Protein AF-A0A0D1E9V0-F1 (afdb_monomer_lite)

Radius of gyration: 33.68 Å; chains: 1; bounding box: 82×36×82 Å

Sequence (130 aa):
MSFLRSLFLGFLGFVLLVFALANLQPVSVAFLPGVLADAASYVFEGADAAPRAPGDQPFSIDGIPLFVVILASAAMGLAIGFTWEWLREHKHRSEAARQRAEKERLERQLAKERGPTEQDDVLALVERNT

Structure (mmCIF, N/CA/C/O backbone):
data_AF-A0A0D1E9V0-F1
#
_entry.id   AF-A0A0D1E9V0-F1
#
loop_
_atom_site.group_PDB
_atom_site.id
_atom_site.type_symbol
_atom_site.label_atom_id
_atom_site.label_alt_id
_atom_site.label_comp_id
_atom_site.label_asym_id
_atom_site.label_entity_id
_atom_site.label_seq_id
_atom_site.pdbx_PDB_ins_code
_atom_site.Cartn_x
_atom_site.Cartn_y
_atom_site.Cartn_z
_atom_site.occupancy
_atom_site.B_iso_or_equiv
_atom_site.auth_seq_id
_atom_site.auth_comp_id
_atom_site.auth_asym_id
_atom_site.auth_atom_id
_atom_site.pdbx_PDB_model_num
ATOM 1 N N . MET A 1 1 ? -24.169 -12.801 9.590 1.00 54.03 1 MET A N 1
ATOM 2 C CA . MET A 1 1 ? -23.782 -11.384 9.380 1.00 54.03 1 MET A CA 1
ATOM 3 C C . MET A 1 1 ? -22.361 -11.202 8.810 1.00 54.03 1 MET A C 1
ATOM 5 O O . MET A 1 1 ? -22.105 -10.144 8.256 1.00 54.03 1 MET A O 1
ATOM 9 N N . SER A 1 2 ? -21.437 -12.179 8.881 1.00 55.59 2 SER A N 1
ATOM 10 C CA . SER A 1 2 ? -20.094 -12.068 8.258 1.00 55.59 2 SER A CA 1
ATOM 11 C C . SER A 1 2 ? -20.033 -12.538 6.798 1.00 55.59 2 SER A C 1
ATOM 13 O O . SER A 1 2 ? -19.225 -12.028 6.029 1.00 55.59 2 SER A O 1
ATOM 15 N N . PHE A 1 3 ? -20.917 -13.461 6.399 1.00 61.44 3 PHE A N 1
ATOM 16 C CA . PHE A 1 3 ? -20.859 -14.120 5.089 1.00 61.44 3 PHE A CA 1
ATOM 17 C C . PHE A 1 3 ? -20.960 -13.142 3.914 1.00 61.44 3 PHE A C 1
ATOM 19 O O . PHE A 1 3 ? -20.211 -13.265 2.957 1.00 61.44 3 PHE A O 1
ATOM 26 N N . LEU A 1 4 ? -21.816 -12.119 4.015 1.00 72.12 4 LEU A N 1
ATOM 27 C CA . LEU A 1 4 ? -21.987 -11.120 2.955 1.00 72.12 4 LEU A CA 1
ATOM 28 C C . LEU A 1 4 ? -20.741 -10.233 2.782 1.00 72.12 4 LEU A C 1
ATOM 30 O O . LEU A 1 4 ? -20.367 -9.902 1.662 1.00 72.12 4 LEU A O 1
ATOM 34 N N . ARG A 1 5 ? -20.055 -9.905 3.887 1.00 68.56 5 ARG A N 1
ATOM 35 C CA . ARG A 1 5 ? -18.781 -9.167 3.867 1.00 68.56 5 ARG A CA 1
ATOM 36 C C . ARG A 1 5 ? -17.664 -10.005 3.246 1.00 68.56 5 ARG A C 1
ATOM 38 O O . ARG A 1 5 ? -16.935 -9.498 2.402 1.00 68.56 5 ARG A O 1
ATOM 45 N N . SER A 1 6 ? -17.553 -11.277 3.629 1.00 70.50 6 SER A N 1
ATOM 46 C CA . SER A 1 6 ? -16.552 -12.196 3.073 1.00 70.50 6 SER A CA 1
ATOM 47 C C . SER A 1 6 ? -16.814 -12.526 1.603 1.00 70.50 6 SER A C 1
ATOM 49 O O . SER A 1 6 ? -15.868 -12.586 0.827 1.00 70.50 6 SER A O 1
ATOM 51 N N . LEU A 1 7 ? -18.080 -12.680 1.204 1.00 83.81 7 LEU A N 1
ATOM 52 C CA . LEU A 1 7 ? -18.477 -12.899 -0.188 1.00 83.81 7 LEU A CA 1
ATOM 53 C C . LEU A 1 7 ? -18.111 -11.692 -1.058 1.00 83.81 7 LEU A C 1
ATOM 55 O O . LEU A 1 7 ? -17.537 -11.860 -2.129 1.00 83.81 7 LEU A O 1
ATOM 59 N N . PHE A 1 8 ? -18.385 -10.478 -0.571 1.00 78.44 8 PHE A N 1
ATOM 60 C CA . PHE A 1 8 ? -17.999 -9.247 -1.254 1.00 78.44 8 PHE A CA 1
ATOM 61 C C . PHE A 1 8 ? -16.475 -9.121 -1.395 1.00 78.44 8 PHE A C 1
ATOM 63 O O . PHE A 1 8 ? -15.987 -8.850 -2.488 1.00 78.44 8 PHE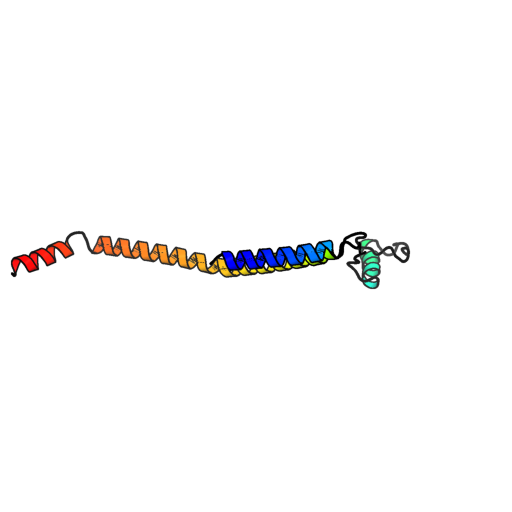 A O 1
ATOM 70 N N . LEU A 1 9 ? -15.712 -9.380 -0.324 1.00 77.44 9 LEU A N 1
ATOM 71 C CA . LEU A 1 9 ? -14.244 -9.346 -0.371 1.00 77.44 9 LEU A CA 1
ATOM 72 C C . LEU A 1 9 ? -13.661 -10.421 -1.297 1.00 77.44 9 LEU A C 1
ATOM 74 O O . LEU A 1 9 ? -12.714 -10.144 -2.026 1.00 77.44 9 LEU A O 1
ATOM 78 N N . GLY A 1 10 ? -14.228 -11.629 -1.288 1.00 82.38 10 GLY A N 1
ATOM 79 C CA . GLY A 1 10 ? -13.814 -12.720 -2.169 1.00 82.38 10 GLY A CA 1
ATOM 80 C C . GLY A 1 10 ? -14.086 -12.406 -3.639 1.00 82.38 10 GLY A C 1
ATOM 81 O O . GLY A 1 10 ? -13.207 -12.593 -4.476 1.00 82.38 10 GLY A O 1
ATOM 82 N N . PHE A 1 11 ? -15.267 -11.861 -3.948 1.00 86.12 11 PHE A N 1
ATOM 83 C CA . PHE A 1 11 ? -15.607 -11.412 -5.298 1.00 86.12 11 PHE A CA 1
ATOM 84 C C . PHE A 1 11 ? -14.690 -10.277 -5.768 1.00 86.12 11 PHE A C 1
ATOM 86 O O . PHE A 1 11 ? -14.145 -10.341 -6.867 1.00 86.12 11 PHE A O 1
ATOM 93 N N . LEU A 1 12 ? -14.455 -9.275 -4.917 1.00 79.94 12 LEU A N 1
ATOM 94 C CA . LEU A 1 12 ? -13.521 -8.188 -5.205 1.00 79.94 12 LEU A CA 1
ATOM 95 C C . LEU A 1 12 ? -12.105 -8.723 -5.466 1.00 79.94 12 LEU A C 1
ATOM 97 O O . LEU A 1 12 ? -11.480 -8.345 -6.453 1.00 79.94 12 LEU A O 1
ATOM 101 N N . GLY A 1 13 ? -11.620 -9.641 -4.625 1.00 83.44 13 GLY A N 1
ATOM 102 C CA . GLY A 1 13 ? -10.322 -10.291 -4.803 1.00 83.44 13 GLY A CA 1
ATOM 103 C C . GLY A 1 13 ? -10.225 -11.070 -6.115 1.00 83.44 13 GLY A C 1
ATOM 104 O O . GLY A 1 13 ? -9.208 -10.989 -6.800 1.00 83.44 13 GLY A O 1
ATOM 105 N N . PHE A 1 14 ? -11.293 -11.765 -6.511 1.00 87.44 14 PHE A N 1
ATOM 106 C CA . PHE A 1 14 ? -11.356 -12.474 -7.789 1.00 87.44 14 PHE A CA 1
ATOM 107 C C . PHE A 1 14 ? -11.290 -11.518 -8.989 1.00 87.44 14 PHE A C 1
ATOM 109 O O . PHE A 1 14 ? -10.511 -11.749 -9.911 1.00 87.44 14 PHE A O 1
ATOM 116 N N . VAL A 1 15 ? -12.045 -10.414 -8.965 1.00 86.25 15 VAL A N 1
ATOM 117 C CA . VAL A 1 15 ? -11.988 -9.385 -10.020 1.00 86.25 15 VAL A CA 1
ATOM 118 C C . VAL A 1 15 ? -10.581 -8.798 -10.132 1.00 86.25 15 VAL A C 1
ATOM 120 O O . VAL A 1 15 ? -10.051 -8.676 -11.235 1.00 86.25 15 VAL A O 1
ATOM 123 N N . LEU A 1 16 ? -9.946 -8.490 -8.999 1.00 82.56 16 LEU A N 1
ATOM 124 C CA . LEU A 1 16 ? -8.574 -7.981 -8.966 1.00 82.56 16 LEU A CA 1
ATOM 125 C C . LEU A 1 16 ? -7.560 -9.000 -9.502 1.00 82.56 16 LEU A C 1
ATOM 127 O O . LEU A 1 16 ? -6.645 -8.615 -10.225 1.00 82.56 16 LEU A O 1
ATOM 131 N N . LEU A 1 17 ? -7.739 -10.290 -9.206 1.00 83.31 17 LEU A N 1
ATOM 132 C CA . LEU A 1 17 ? -6.898 -11.366 -9.737 1.00 83.31 17 LEU A CA 1
ATOM 133 C C . LEU A 1 17 ? -6.997 -11.462 -11.266 1.00 83.31 17 LEU A C 1
ATOM 135 O O . LEU A 1 17 ? -5.981 -11.591 -11.945 1.00 83.31 17 LEU A O 1
ATOM 139 N N . VAL A 1 18 ? -8.208 -11.366 -11.820 1.00 86.75 18 VAL A N 1
ATOM 140 C CA . VAL A 1 18 ? -8.412 -11.357 -13.277 1.00 86.75 18 VAL A CA 1
ATOM 141 C C . VAL A 1 18 ? -7.760 -10.126 -13.902 1.00 86.75 18 VAL A C 1
ATOM 143 O O . VAL A 1 18 ? -7.066 -10.250 -14.906 1.00 86.75 18 VAL A O 1
ATOM 146 N N . PHE A 1 19 ? -7.924 -8.952 -13.290 1.00 81.50 19 PHE A N 1
ATOM 147 C CA . PHE A 1 19 ? -7.306 -7.712 -13.765 1.00 81.50 19 PHE A CA 1
ATOM 148 C C . PHE A 1 19 ? -5.772 -7.785 -13.739 1.00 81.50 19 PHE A C 1
ATOM 150 O O . PHE A 1 19 ? -5.107 -7.294 -14.650 1.00 81.50 19 PHE A O 1
ATOM 157 N N . ALA A 1 20 ? -5.216 -8.449 -12.722 1.00 80.19 20 ALA A N 1
ATOM 158 C CA . ALA A 1 20 ? -3.790 -8.708 -12.596 1.00 80.19 20 ALA A CA 1
ATOM 159 C C . ALA A 1 20 ? -3.255 -9.585 -13.731 1.00 80.19 20 ALA A C 1
ATOM 161 O O . ALA A 1 20 ? -2.309 -9.208 -14.420 1.00 80.19 20 ALA A O 1
ATOM 162 N N . LEU A 1 21 ? -3.905 -10.725 -13.969 1.00 84.25 21 LEU A N 1
ATOM 163 C CA . LEU A 1 21 ? -3.526 -11.643 -15.042 1.00 84.25 21 LEU A CA 1
ATOM 164 C C . LEU A 1 21 ? -3.739 -11.031 -16.432 1.00 84.25 21 LEU A C 1
ATOM 166 O O . LEU A 1 21 ? -2.953 -11.281 -17.339 1.00 84.25 21 LEU A O 1
ATOM 170 N N . ALA A 1 22 ? -4.766 -10.201 -16.607 1.00 86.75 22 ALA A N 1
ATOM 171 C CA . ALA A 1 22 ? -5.029 -9.524 -17.872 1.00 86.75 22 ALA A CA 1
ATOM 172 C C . ALA A 1 22 ? -3.975 -8.456 -18.209 1.00 86.75 22 ALA A C 1
ATOM 174 O O . ALA A 1 22 ? -3.780 -8.147 -19.383 1.00 86.75 22 ALA A O 1
ATOM 175 N N . ASN A 1 23 ? -3.291 -7.899 -17.203 1.00 84.25 23 ASN A N 1
ATOM 176 C CA . ASN A 1 23 ? -2.383 -6.767 -17.373 1.00 84.25 23 ASN A CA 1
ATOM 177 C C . ASN A 1 23 ? -0.950 -7.062 -16.897 1.00 84.25 23 ASN A C 1
ATOM 179 O O . ASN A 1 23 ? -0.322 -6.248 -16.224 1.00 84.25 23 ASN A O 1
ATOM 183 N N . LEU A 1 24 ? -0.428 -8.234 -17.278 1.00 83.06 24 LEU A N 1
ATOM 184 C CA . LEU A 1 24 ? 0.949 -8.697 -17.026 1.00 83.06 24 LEU A CA 1
ATOM 185 C C . LEU A 1 24 ? 2.030 -7.933 -17.811 1.00 83.06 24 LEU A C 1
ATOM 187 O O . LEU A 1 24 ? 3.215 -8.229 -17.665 1.00 83.06 24 LEU A O 1
ATOM 191 N N . GLN A 1 25 ? 1.638 -6.996 -18.674 1.00 84.69 25 GL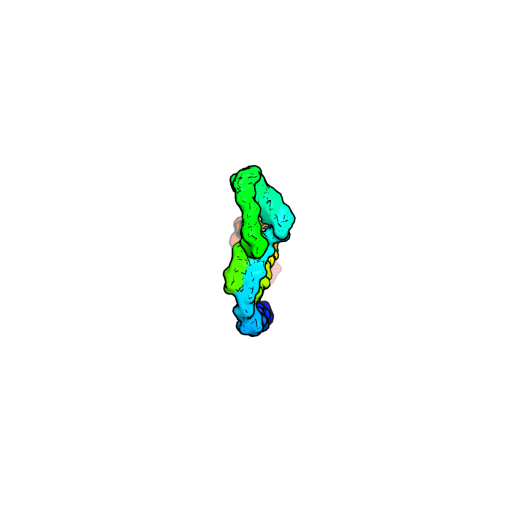N A N 1
ATOM 192 C CA . GLN A 1 25 ? 2.572 -6.273 -19.530 1.00 84.69 25 GLN A CA 1
ATOM 193 C C . GLN A 1 25 ? 3.552 -5.443 -18.680 1.00 84.69 25 GLN A C 1
ATOM 195 O O . GLN A 1 25 ? 3.100 -4.683 -17.815 1.00 84.69 25 GLN A O 1
ATOM 200 N N . PRO A 1 26 ? 4.874 -5.575 -18.905 1.00 84.50 26 PRO A N 1
ATOM 201 C CA . PRO A 1 26 ? 5.874 -4.791 -18.193 1.00 84.50 26 PRO A CA 1
ATOM 202 C C . PRO A 1 26 ? 5.802 -3.328 -18.636 1.00 84.50 26 PRO A C 1
ATOM 204 O O . PRO A 1 26 ? 5.790 -3.033 -19.830 1.00 84.50 26 PRO A O 1
ATOM 207 N N . VAL A 1 27 ? 5.761 -2.410 -17.670 1.00 83.50 27 VAL A N 1
ATOM 208 C CA . VAL A 1 27 ? 5.732 -0.964 -17.914 1.00 83.50 27 VAL A CA 1
ATOM 209 C C . VAL A 1 27 ? 6.846 -0.307 -17.107 1.00 83.50 27 VAL A C 1
ATOM 211 O O . VAL A 1 27 ? 7.064 -0.645 -15.945 1.00 83.50 27 VAL A O 1
ATOM 214 N N . SER A 1 28 ? 7.548 0.641 -17.724 1.00 83.56 28 SER A N 1
ATOM 215 C CA . SER A 1 28 ? 8.502 1.504 -17.027 1.00 83.56 28 SER A CA 1
ATOM 216 C C . SER A 1 28 ? 7.747 2.592 -16.274 1.00 83.56 28 SER A C 1
ATOM 218 O O . SER A 1 28 ? 6.974 3.350 -16.864 1.00 83.56 28 SER A O 1
ATOM 220 N N . VAL A 1 29 ? 7.957 2.667 -14.963 1.00 82.62 29 VAL A N 1
ATOM 221 C CA . VAL A 1 29 ? 7.318 3.669 -14.104 1.00 82.62 29 VAL A CA 1
ATOM 222 C C . VAL A 1 29 ? 8.368 4.678 -13.669 1.00 82.62 29 VAL A C 1
ATOM 224 O O . VAL A 1 29 ? 9.296 4.332 -12.943 1.00 82.62 29 VAL A O 1
ATOM 227 N N . ALA A 1 30 ? 8.208 5.929 -14.102 1.00 84.19 30 ALA A N 1
ATOM 228 C CA . ALA A 1 30 ? 9.004 7.056 -13.630 1.00 84.19 30 ALA A CA 1
ATOM 229 C C . ALA A 1 30 ? 8.298 7.722 -12.441 1.00 84.19 30 ALA A C 1
ATOM 231 O O . ALA A 1 30 ? 7.143 8.136 -12.553 1.00 84.19 30 ALA A O 1
ATOM 232 N N . PHE A 1 31 ? 8.983 7.825 -11.301 1.00 80.19 31 PHE A N 1
ATOM 233 C CA . PHE A 1 31 ? 8.433 8.447 -10.092 1.00 80.19 31 PHE A CA 1
ATOM 234 C C . PHE A 1 31 ? 8.612 9.966 -10.072 1.00 80.19 31 PHE A C 1
ATOM 236 O O . PHE A 1 31 ? 7.865 10.658 -9.380 1.00 80.19 31 PHE A O 1
ATOM 243 N N . LEU A 1 32 ? 9.572 10.486 -10.843 1.00 78.88 32 LEU A N 1
ATOM 244 C CA . LEU A 1 32 ? 9.812 11.915 -11.003 1.00 78.88 32 LEU A CA 1
ATOM 245 C C . LEU A 1 32 ? 9.610 12.338 -12.467 1.00 78.88 32 LEU A C 1
ATOM 247 O O . LEU A 1 32 ? 10.082 11.652 -13.374 1.00 78.88 32 LEU A O 1
ATOM 251 N N . PRO A 1 33 ? 8.948 13.480 -12.725 1.00 79.31 33 PRO A N 1
ATOM 252 C CA . PRO A 1 33 ? 8.961 14.089 -14.048 1.00 79.31 33 PRO A CA 1
ATOM 253 C C . PRO A 1 33 ? 10.379 14.572 -14.383 1.00 79.31 33 PRO A C 1
ATOM 255 O O . PRO A 1 33 ? 11.076 15.078 -13.504 1.00 79.31 33 PRO A O 1
ATOM 258 N N . GLY A 1 34 ? 10.780 14.470 -15.656 1.00 76.06 34 GLY A N 1
ATOM 259 C CA . GLY A 1 34 ? 12.167 14.702 -16.100 1.00 76.06 34 GLY A CA 1
ATOM 260 C C . GLY A 1 34 ? 12.798 16.006 -15.593 1.00 76.06 34 GLY A C 1
ATOM 261 O O . GLY A 1 34 ? 13.927 16.011 -15.127 1.00 76.06 34 GLY A O 1
ATOM 262 N N . VAL A 1 35 ? 12.027 17.096 -15.548 1.00 74.94 35 VAL A N 1
ATOM 263 C CA . VAL A 1 35 ? 12.502 18.399 -15.042 1.00 74.94 35 VAL A CA 1
ATOM 264 C C . VAL A 1 35 ? 12.879 18.353 -13.554 1.00 74.94 35 VAL A C 1
ATOM 266 O O . VAL A 1 35 ? 13.846 18.983 -13.133 1.00 74.94 35 VAL A O 1
ATOM 269 N N . LEU A 1 36 ? 12.116 17.618 -12.739 1.00 77.56 36 LEU A N 1
ATOM 270 C CA . LEU A 1 36 ? 12.430 17.442 -11.320 1.00 77.56 36 LEU A CA 1
ATOM 271 C C . LEU A 1 36 ? 13.570 16.445 -11.120 1.00 77.56 36 LEU A C 1
ATOM 273 O O . LEU A 1 36 ? 14.310 16.580 -10.153 1.00 77.56 36 LEU A O 1
ATOM 277 N N . ALA A 1 37 ? 13.704 15.458 -12.006 1.00 76.31 37 ALA A N 1
ATOM 278 C CA . ALA A 1 37 ? 14.801 14.495 -11.987 1.00 76.31 37 ALA A CA 1
ATOM 279 C C . ALA A 1 37 ? 16.151 15.191 -12.207 1.00 76.31 37 ALA A C 1
ATOM 281 O O . ALA A 1 37 ? 17.081 14.963 -11.435 1.00 76.31 37 ALA A O 1
ATOM 282 N N . ASP A 1 38 ? 16.212 16.107 -13.173 1.00 76.25 38 ASP A N 1
ATOM 283 C CA . ASP A 1 38 ? 17.389 16.942 -13.415 1.00 76.25 38 ASP A CA 1
ATOM 284 C C . ASP A 1 38 ? 17.650 17.893 -12.238 1.00 76.25 38 ASP A C 1
ATOM 286 O O . ASP A 1 38 ? 18.771 18.023 -11.758 1.00 76.25 38 ASP A O 1
ATOM 290 N N . ALA A 1 39 ? 16.610 18.529 -11.688 1.00 79.81 39 ALA A N 1
ATOM 291 C CA . ALA A 1 39 ? 16.772 19.370 -10.501 1.00 79.81 39 ALA A CA 1
ATOM 292 C C . ALA A 1 39 ? 17.288 18.575 -9.286 1.00 79.81 39 ALA A C 1
ATOM 294 O O . ALA A 1 39 ? 18.133 19.062 -8.535 1.00 79.81 39 ALA A O 1
ATOM 295 N N . ALA A 1 40 ? 16.799 17.349 -9.091 1.00 77.88 40 ALA A N 1
ATOM 296 C CA . ALA A 1 40 ? 17.239 16.468 -8.022 1.00 77.88 40 ALA A CA 1
ATOM 297 C C . ALA A 1 40 ? 18.698 16.031 -8.215 1.00 77.88 40 ALA A C 1
ATOM 299 O O . ALA A 1 40 ? 19.445 16.033 -7.242 1.00 77.88 40 ALA A O 1
ATOM 300 N N . SER A 1 41 ? 19.146 15.714 -9.433 1.00 72.88 41 SER A N 1
ATOM 301 C CA . SER A 1 41 ? 20.551 15.354 -9.671 1.00 72.88 41 SER A CA 1
ATOM 302 C C . SER A 1 41 ? 21.496 16.524 -9.380 1.00 72.88 41 SER A C 1
ATOM 304 O O . SER A 1 41 ? 22.488 16.333 -8.681 1.00 72.88 41 SER A O 1
ATOM 306 N N . TYR A 1 42 ? 21.143 17.758 -9.756 1.00 75.69 42 TYR A N 1
ATOM 307 C CA . TYR A 1 42 ? 21.930 18.937 -9.366 1.00 75.69 42 TYR A CA 1
ATOM 308 C C . TYR A 1 42 ? 22.010 19.134 -7.842 1.00 75.69 42 TYR A C 1
ATOM 310 O O . TYR A 1 42 ? 23.035 19.585 -7.333 1.00 75.69 42 TYR A O 1
ATOM 318 N N . VAL A 1 43 ? 20.943 18.796 -7.106 1.00 79.38 43 VAL A N 1
ATOM 319 C CA . VAL A 1 43 ? 20.871 18.942 -5.640 1.00 79.38 43 VAL A CA 1
ATOM 320 C C . VAL A 1 43 ? 21.584 17.807 -4.895 1.00 79.38 43 VAL A C 1
ATOM 322 O O . VAL A 1 43 ? 22.237 18.067 -3.886 1.00 79.38 43 VAL A O 1
ATOM 325 N N . PHE A 1 44 ? 21.450 16.559 -5.352 1.00 76.88 44 PHE A N 1
ATOM 326 C CA . PHE A 1 44 ? 21.963 15.370 -4.659 1.00 76.88 44 PHE A CA 1
ATOM 327 C C . PHE A 1 44 ? 23.342 14.906 -5.162 1.00 76.88 44 PHE A C 1
ATOM 329 O O . PHE A 1 44 ? 24.122 14.395 -4.362 1.00 76.88 44 PHE A O 1
ATOM 336 N N . GLU A 1 45 ? 23.646 15.069 -6.453 1.00 76.25 45 GLU A N 1
ATOM 337 C CA . GLU A 1 45 ? 24.907 14.651 -7.100 1.00 76.25 45 GLU A CA 1
ATOM 338 C C . GLU A 1 45 ? 25.876 15.833 -7.326 1.00 76.25 45 GLU A C 1
ATOM 340 O O . GLU A 1 45 ? 27.083 15.617 -7.408 1.00 76.25 45 GLU A O 1
ATOM 345 N N . GLY A 1 46 ? 25.381 17.079 -7.345 1.00 70.94 46 GLY A N 1
ATOM 346 C CA . GLY A 1 46 ? 26.187 18.301 -7.486 1.00 70.94 46 GLY A CA 1
ATOM 347 C C . GLY A 1 46 ? 26.199 18.886 -8.906 1.00 70.94 46 GLY A C 1
ATOM 348 O O . GLY A 1 46 ? 25.669 18.303 -9.850 1.00 70.94 46 GLY A O 1
ATOM 349 N N . ALA A 1 47 ? 26.798 20.073 -9.071 1.00 67.50 47 ALA A N 1
ATOM 350 C CA . ALA A 1 47 ? 26.834 20.800 -10.351 1.00 67.50 47 ALA A CA 1
ATOM 351 C C . ALA A 1 47 ? 27.655 20.088 -11.446 1.00 67.50 47 ALA A C 1
ATOM 353 O O . ALA A 1 47 ? 27.515 20.394 -12.629 1.00 67.50 47 ALA A O 1
ATOM 354 N N . ASP A 1 48 ? 28.493 19.137 -11.042 1.00 62.88 48 ASP A N 1
ATOM 355 C CA . ASP A 1 48 ? 29.407 18.358 -11.874 1.00 62.88 48 ASP A CA 1
ATOM 356 C C . ASP A 1 48 ? 28.743 17.087 -12.437 1.00 62.88 48 ASP A C 1
ATOM 358 O O . ASP A 1 48 ? 29.389 16.307 -13.142 1.00 62.88 48 ASP A O 1
ATOM 362 N N . ALA A 1 49 ? 27.456 16.874 -12.136 1.00 67.75 49 ALA A N 1
ATOM 363 C CA . ALA A 1 49 ? 26.668 15.779 -12.681 1.00 67.75 49 ALA A CA 1
ATOM 364 C C . ALA A 1 49 ? 26.726 15.806 -14.218 1.00 67.75 49 ALA A C 1
ATOM 366 O O . ALA A 1 49 ? 26.265 16.748 -14.870 1.00 67.75 49 ALA A O 1
ATOM 367 N N . ALA A 1 50 ? 27.330 14.771 -14.806 1.00 61.88 50 ALA A N 1
ATOM 368 C CA . ALA A 1 50 ? 27.448 14.649 -16.252 1.00 61.88 50 ALA A CA 1
ATOM 369 C C . ALA A 1 50 ? 26.049 14.648 -16.904 1.00 61.88 50 ALA A C 1
ATOM 371 O O . ALA A 1 50 ? 25.144 14.001 -16.367 1.00 61.88 50 ALA A O 1
ATOM 372 N N . PRO A 1 51 ? 25.859 15.307 -18.067 1.00 62.62 51 PRO A N 1
ATOM 373 C CA . PRO A 1 51 ? 24.607 15.232 -18.813 1.00 62.62 51 PRO A CA 1
ATOM 374 C C . PRO A 1 51 ? 24.264 13.767 -19.094 1.00 62.62 51 PRO A C 1
ATOM 376 O O . PRO A 1 51 ? 24.991 13.075 -19.812 1.00 62.62 51 PRO A O 1
ATOM 379 N N . ARG A 1 52 ? 23.196 13.273 -18.465 1.00 65.38 52 ARG A N 1
ATOM 380 C CA . ARG A 1 52 ? 22.819 11.859 -18.517 1.00 65.38 52 ARG A CA 1
ATOM 381 C C . ARG A 1 52 ? 22.130 11.541 -19.843 1.00 65.38 52 ARG A C 1
ATOM 383 O O . ARG A 1 52 ? 21.532 12.416 -20.469 1.00 65.38 52 ARG A O 1
ATOM 390 N N . ALA A 1 53 ? 22.256 10.299 -20.306 1.00 64.38 53 ALA A N 1
ATOM 391 C CA . ALA A 1 53 ? 21.693 9.890 -21.586 1.00 64.38 53 ALA A CA 1
ATOM 392 C C . ALA A 1 53 ? 20.157 10.061 -21.590 1.00 64.38 53 ALA A C 1
ATOM 394 O O . ALA A 1 53 ? 19.504 9.734 -20.595 1.00 64.38 53 ALA A O 1
ATOM 395 N N . PRO A 1 54 ? 19.553 10.547 -22.692 1.00 60.03 54 PRO A N 1
ATOM 396 C CA . PRO A 1 54 ? 18.105 10.675 -22.789 1.00 60.03 54 PRO A CA 1
ATOM 397 C C . PRO A 1 54 ? 17.454 9.288 -22.700 1.00 60.03 54 PRO A C 1
ATOM 399 O O . PRO A 1 54 ? 17.581 8.475 -23.612 1.00 60.03 54 PRO A O 1
ATOM 402 N N . GLY A 1 55 ? 16.778 9.026 -21.581 1.00 64.62 55 GLY A N 1
ATOM 403 C CA . GLY A 1 55 ? 16.176 7.728 -21.256 1.00 64.62 55 GLY A CA 1
ATOM 404 C C . GLY A 1 55 ? 16.530 7.227 -19.855 1.00 64.62 55 GLY A C 1
ATOM 405 O O . GLY A 1 55 ? 15.708 6.552 -19.241 1.00 64.62 55 GLY A O 1
ATOM 406 N N . ASP A 1 56 ? 17.677 7.641 -19.308 1.00 67.38 56 ASP A N 1
ATOM 407 C CA . ASP A 1 56 ? 18.088 7.316 -17.939 1.00 67.38 56 ASP A CA 1
ATOM 408 C C . ASP A 1 56 ? 17.362 8.231 -16.947 1.00 67.38 56 ASP A C 1
ATOM 410 O O . ASP A 1 56 ? 17.901 9.234 -16.479 1.00 67.38 56 ASP A O 1
ATOM 414 N N . GLN A 1 57 ? 16.103 7.909 -16.647 1.00 69.75 57 GLN A N 1
ATOM 415 C CA . GLN A 1 57 ? 15.325 8.634 -15.646 1.00 69.75 57 GLN A CA 1
ATOM 416 C C . GLN A 1 57 ? 15.766 8.190 -14.242 1.00 69.75 57 GLN A C 1
ATOM 418 O O . GLN A 1 57 ? 15.521 7.032 -13.873 1.00 69.75 57 GLN A O 1
ATOM 423 N N . PRO A 1 58 ? 16.386 9.062 -13.423 1.00 66.50 58 PRO A N 1
ATOM 424 C CA . PRO A 1 58 ? 16.624 8.742 -12.025 1.00 66.50 58 PRO A CA 1
ATOM 425 C C . PRO A 1 58 ? 15.268 8.537 -11.341 1.00 66.50 58 PRO A C 1
ATOM 427 O O . PRO A 1 58 ? 14.294 9.228 -11.639 1.00 66.50 58 PRO A O 1
ATOM 430 N N . PHE A 1 59 ? 15.192 7.564 -10.433 1.00 73.19 59 PHE A N 1
ATOM 431 C CA . PHE A 1 59 ? 13.929 7.151 -9.808 1.00 73.19 59 PHE A CA 1
ATOM 432 C C . PHE A 1 59 ? 12.906 6.616 -10.823 1.00 73.19 59 PHE A C 1
ATOM 434 O O . PHE A 1 59 ? 11.733 6.990 -10.804 1.00 73.19 59 PHE A O 1
ATOM 441 N N . SER A 1 60 ? 13.339 5.724 -11.709 1.00 79.44 60 SER A N 1
ATOM 442 C CA . SER A 1 60 ? 12.445 4.867 -12.486 1.00 79.44 60 SER A CA 1
ATOM 443 C C . SER A 1 60 ? 12.664 3.404 -12.114 1.00 79.44 60 SER A C 1
ATOM 445 O O . SER A 1 60 ? 13.757 3.018 -11.695 1.00 79.44 60 SER A O 1
ATOM 447 N N . ILE A 1 61 ? 11.606 2.597 -12.196 1.00 82.25 61 ILE A N 1
ATOM 448 C CA . ILE A 1 61 ? 11.735 1.143 -12.116 1.00 82.25 61 ILE A CA 1
ATOM 449 C C . ILE A 1 61 ? 11.188 0.536 -13.401 1.00 82.25 61 ILE A C 1
ATOM 451 O O . ILE A 1 61 ? 10.036 0.773 -13.779 1.00 82.25 61 ILE A O 1
ATOM 455 N N . ASP A 1 62 ? 12.029 -0.268 -14.040 1.00 83.25 62 ASP A N 1
ATOM 456 C CA . ASP A 1 62 ? 11.712 -0.971 -15.272 1.00 83.25 62 ASP A CA 1
ATOM 457 C C . ASP A 1 62 ? 11.152 -2.367 -15.008 1.00 83.25 62 ASP A C 1
ATOM 459 O O . ASP A 1 62 ? 11.476 -3.033 -14.022 1.00 83.25 62 ASP A O 1
ATOM 463 N N . GLY A 1 63 ? 10.315 -2.832 -15.933 1.00 84.12 63 GLY A N 1
ATOM 464 C CA . GLY A 1 63 ? 9.880 -4.227 -15.974 1.00 84.12 63 GLY A CA 1
ATOM 465 C C . GLY A 1 63 ? 8.818 -4.619 -14.946 1.00 84.12 63 GLY A C 1
ATOM 466 O O . GLY A 1 63 ? 8.515 -5.806 -14.831 1.00 84.12 63 GLY A O 1
ATOM 467 N N . ILE A 1 64 ? 8.220 -3.668 -14.218 1.00 83.88 64 ILE A N 1
ATOM 468 C CA . ILE A 1 64 ? 7.129 -3.977 -13.286 1.00 83.88 64 ILE A CA 1
ATOM 469 C C . ILE A 1 64 ? 5.803 -4.036 -14.058 1.00 83.88 64 ILE A C 1
ATOM 471 O O . ILE A 1 64 ? 5.452 -3.080 -14.754 1.00 83.88 64 ILE A O 1
ATOM 475 N N . PRO A 1 65 ? 5.015 -5.118 -13.925 1.00 87.50 65 PRO A N 1
ATOM 476 C CA . PRO A 1 65 ? 3.668 -5.150 -14.473 1.00 87.50 65 PRO A CA 1
ATOM 477 C C . PRO A 1 65 ? 2.768 -4.085 -13.841 1.00 87.50 65 PRO A C 1
ATOM 479 O O . PRO A 1 65 ? 2.689 -3.970 -12.614 1.00 87.50 65 PRO A O 1
ATOM 482 N N . LEU A 1 66 ? 2.026 -3.343 -14.667 1.00 84.38 66 LEU A N 1
ATOM 483 C CA . LEU A 1 66 ? 1.217 -2.205 -14.209 1.00 84.38 66 LEU A CA 1
ATOM 484 C C . LEU A 1 66 ? 0.197 -2.587 -13.122 1.00 84.38 66 LEU A C 1
ATOM 486 O O . LEU A 1 66 ? -0.074 -1.803 -12.209 1.00 84.38 66 LEU A O 1
ATOM 490 N N . PHE A 1 67 ? -0.346 -3.807 -13.177 1.00 82.31 67 PHE A N 1
ATOM 491 C CA . PHE A 1 67 ? -1.300 -4.270 -12.172 1.00 82.31 67 PHE A CA 1
ATOM 492 C C . PHE A 1 67 ? -0.712 -4.305 -10.759 1.00 82.31 67 PHE A C 1
ATOM 494 O O . PHE A 1 67 ? -1.446 -4.055 -9.808 1.00 82.31 67 PHE A O 1
ATOM 501 N N . VAL A 1 68 ? 0.587 -4.593 -10.603 1.00 84.81 68 VAL A N 1
ATOM 502 C CA . VAL A 1 68 ? 1.244 -4.672 -9.289 1.00 84.81 68 VAL A CA 1
ATOM 503 C C . VAL A 1 68 ? 1.231 -3.300 -8.632 1.00 84.81 68 VAL A C 1
ATOM 505 O O . VAL A 1 68 ? 0.920 -3.185 -7.452 1.00 84.81 68 VAL A O 1
ATOM 508 N N . VAL A 1 69 ? 1.497 -2.253 -9.412 1.00 83.94 69 VAL A N 1
ATOM 509 C CA . VAL A 1 69 ? 1.516 -0.863 -8.945 1.00 83.94 69 VAL A CA 1
ATOM 510 C C . VAL A 1 69 ? 0.119 -0.419 -8.505 1.00 83.94 69 VAL A C 1
ATOM 512 O O . VAL A 1 69 ? -0.058 0.118 -7.408 1.00 83.94 69 VAL A O 1
ATOM 515 N N . ILE A 1 70 ? -0.897 -0.686 -9.329 1.00 82.38 70 ILE A N 1
ATOM 516 C CA . ILE A 1 70 ? -2.292 -0.332 -9.028 1.00 82.38 70 ILE A CA 1
ATOM 517 C C . ILE A 1 70 ? -2.812 -1.134 -7.826 1.00 82.38 70 ILE A C 1
ATOM 519 O O . ILE A 1 70 ? -3.449 -0.577 -6.935 1.00 82.38 70 ILE A O 1
ATOM 523 N N . LEU A 1 71 ? -2.512 -2.432 -7.754 1.00 84.94 71 LEU A N 1
ATOM 524 C CA . LEU A 1 71 ? -2.938 -3.283 -6.646 1.00 84.94 71 LEU A CA 1
ATOM 525 C C . LEU A 1 71 ? -2.246 -2.886 -5.338 1.00 84.94 71 LEU A C 1
ATOM 527 O O . LEU A 1 71 ? -2.909 -2.787 -4.310 1.00 84.94 71 LEU A O 1
ATOM 531 N N . ALA A 1 72 ? -0.936 -2.629 -5.369 1.00 86.50 72 ALA A N 1
ATOM 532 C CA . ALA A 1 72 ? -0.175 -2.219 -4.195 1.00 86.50 72 ALA A CA 1
ATOM 533 C C . ALA A 1 72 ? -0.653 -0.862 -3.666 1.00 86.50 72 ALA A C 1
ATOM 535 O O . ALA A 1 72 ? -0.888 -0.725 -2.469 1.00 86.50 72 ALA A O 1
ATOM 536 N N . SER A 1 73 ? -0.867 0.120 -4.547 1.00 85.81 73 SER A N 1
ATOM 537 C CA . SER A 1 73 ? -1.407 1.431 -4.160 1.00 85.81 73 SER A CA 1
ATOM 538 C C . SER A 1 73 ? -2.833 1.337 -3.608 1.00 85.81 73 SER A C 1
ATOM 540 O O . SER A 1 73 ? -3.122 1.938 -2.573 1.00 85.81 73 SER A O 1
ATOM 542 N N . ALA A 1 74 ? -3.705 0.530 -4.218 1.00 85.69 74 ALA A N 1
ATOM 543 C CA . ALA A 1 74 ? -5.049 0.277 -3.703 1.00 85.69 74 ALA A CA 1
ATOM 544 C C . ALA A 1 74 ? -5.021 -0.437 -2.341 1.00 85.69 74 ALA A C 1
ATOM 546 O O . ALA A 1 74 ? -5.731 -0.036 -1.419 1.00 85.69 74 ALA A O 1
ATOM 547 N N . ALA A 1 75 ? -4.178 -1.461 -2.185 1.00 86.38 75 ALA A N 1
ATOM 548 C CA . ALA A 1 75 ? -3.997 -2.183 -0.928 1.00 86.38 75 ALA A CA 1
ATOM 549 C C . ALA A 1 75 ? -3.447 -1.267 0.171 1.00 86.38 75 ALA A C 1
ATOM 551 O O . ALA A 1 75 ? -3.909 -1.323 1.308 1.00 86.38 75 ALA A O 1
ATOM 552 N N . MET A 1 76 ? -2.511 -0.384 -0.171 1.00 90.75 76 MET A N 1
ATOM 553 C CA . MET A 1 76 ? -1.955 0.607 0.743 1.00 90.75 76 MET A CA 1
ATOM 554 C C . MET A 1 76 ? -3.009 1.645 1.147 1.00 90.75 76 MET A C 1
ATOM 556 O O . MET A 1 76 ? -3.160 1.924 2.334 1.00 90.75 76 MET A O 1
ATOM 560 N N . GLY A 1 77 ? -3.816 2.141 0.204 1.00 88.56 77 GLY A N 1
ATOM 561 C CA . GLY A 1 77 ? -4.961 3.010 0.495 1.00 88.56 77 GLY A CA 1
ATOM 562 C C . GLY A 1 77 ? -6.003 2.335 1.391 1.00 88.56 77 GLY A C 1
ATOM 563 O O . GLY A 1 77 ? -6.491 2.948 2.341 1.00 88.56 77 GLY A O 1
ATOM 564 N N . LEU A 1 78 ? -6.288 1.050 1.156 1.00 86.12 78 LEU A N 1
ATOM 565 C CA . LEU A 1 78 ? -7.173 0.259 2.008 1.00 86.12 78 LEU A CA 1
ATOM 566 C C . LEU A 1 78 ? -6.579 0.062 3.406 1.00 86.12 78 LEU A C 1
ATOM 568 O O . LEU A 1 78 ? -7.296 0.224 4.386 1.00 86.12 78 LEU A O 1
ATOM 572 N N . ALA A 1 79 ? -5.287 -0.249 3.516 1.00 86.75 79 ALA A N 1
ATOM 573 C CA . ALA A 1 79 ? -4.601 -0.402 4.795 1.00 86.75 79 ALA A CA 1
ATOM 574 C C . ALA A 1 79 ? -4.625 0.901 5.602 1.00 86.75 79 ALA A C 1
ATOM 576 O O . ALA A 1 79 ? -4.893 0.872 6.802 1.00 86.75 79 ALA A O 1
ATOM 577 N N . ILE A 1 80 ? -4.420 2.045 4.945 1.00 87.69 80 ILE A N 1
ATOM 578 C CA . ILE A 1 80 ? -4.520 3.369 5.566 1.00 87.69 80 ILE A CA 1
ATOM 579 C C . ILE A 1 80 ? -5.961 3.640 6.012 1.00 87.69 80 ILE A C 1
ATOM 581 O O . ILE A 1 80 ? -6.180 4.000 7.167 1.00 87.69 80 ILE A O 1
ATOM 585 N N . GLY A 1 81 ? -6.950 3.412 5.143 1.00 83.88 81 GLY A N 1
ATOM 586 C CA . GLY A 1 81 ? -8.366 3.577 5.481 1.00 83.88 81 GLY A CA 1
ATOM 587 C C . GLY A 1 81 ? -8.804 2.675 6.638 1.00 83.88 81 GLY A C 1
ATOM 588 O O . GLY A 1 81 ? -9.514 3.119 7.535 1.00 83.88 81 GLY A O 1
ATOM 589 N N . PHE A 1 82 ? -8.314 1.435 6.674 1.00 79.38 82 PHE A N 1
ATOM 590 C CA . PHE A 1 82 ? -8.566 0.487 7.756 1.00 79.38 82 PHE A CA 1
ATOM 591 C C . PHE A 1 82 ? -7.860 0.889 9.052 1.00 79.38 82 PHE A C 1
ATOM 593 O O . PHE A 1 82 ? -8.450 0.789 10.121 1.00 79.38 82 PHE A O 1
ATOM 600 N N . THR A 1 83 ? -6.623 1.385 8.971 1.00 83.19 83 THR A N 1
ATOM 601 C CA . THR A 1 83 ? -5.885 1.918 10.127 1.00 83.19 83 THR A CA 1
ATOM 602 C C . THR A 1 83 ? -6.616 3.120 10.723 1.00 83.19 83 THR A C 1
ATOM 604 O O . THR A 1 83 ? -6.755 3.217 11.941 1.00 83.19 83 THR A O 1
ATOM 607 N N . TRP A 1 84 ? -7.152 4.001 9.873 1.00 85.81 84 TRP A N 1
ATOM 608 C CA . TRP A 1 84 ? -7.962 5.141 10.296 1.00 85.81 84 TRP A CA 1
ATOM 609 C C . TRP A 1 84 ? -9.288 4.706 10.928 1.00 85.81 84 TRP A C 1
ATOM 611 O O . TRP A 1 84 ? -9.636 5.182 12.007 1.00 85.81 84 TRP A O 1
ATOM 621 N N . GLU A 1 85 ? -10.007 3.767 10.305 1.00 81.81 85 GLU A N 1
ATOM 622 C CA . GLU A 1 85 ? -11.256 3.228 10.853 1.00 81.81 85 GLU A CA 1
ATOM 623 C C . GLU A 1 85 ? -11.013 2.494 12.179 1.00 81.81 85 GLU A C 1
ATOM 625 O O . GLU A 1 85 ? -11.775 2.660 13.124 1.00 81.81 85 GLU A O 1
ATOM 630 N N . TRP A 1 86 ? -9.906 1.758 12.303 1.00 70.88 86 TRP A N 1
ATOM 631 C CA . TRP A 1 86 ? -9.518 1.095 13.546 1.00 70.88 86 TRP A CA 1
ATOM 632 C C . TRP A 1 86 ? -9.231 2.105 14.659 1.00 70.88 86 TRP A C 1
ATOM 634 O O . TRP A 1 86 ? -9.776 1.970 15.753 1.00 70.88 86 TRP A O 1
ATOM 644 N N . LEU A 1 87 ? -8.444 3.151 14.384 1.00 70.25 87 LEU A N 1
ATOM 645 C CA . LEU A 1 87 ? -8.185 4.226 15.349 1.00 70.25 87 LEU A CA 1
ATOM 646 C C . LEU A 1 87 ? -9.467 4.972 15.742 1.00 70.25 87 LEU A C 1
ATOM 648 O O . LEU A 1 87 ? -9.618 5.373 16.898 1.00 70.25 87 LEU A O 1
ATOM 652 N N . ARG A 1 88 ? -10.409 5.123 14.806 1.00 74.94 88 ARG A N 1
ATOM 653 C CA . ARG A 1 88 ? -11.714 5.737 15.060 1.00 74.94 88 ARG A CA 1
ATOM 654 C C . ARG A 1 88 ? -12.599 4.863 15.954 1.00 74.94 88 ARG A C 1
ATOM 656 O O . ARG A 1 88 ? -13.175 5.361 16.917 1.00 74.94 88 ARG A O 1
ATOM 663 N N . GLU A 1 89 ? -12.672 3.566 15.679 1.00 63.50 89 GLU A N 1
ATOM 664 C CA . GLU A 1 89 ? -13.518 2.600 16.391 1.00 63.50 89 GLU A CA 1
ATOM 665 C C . GLU A 1 89 ? -12.958 2.242 17.788 1.00 63.50 89 GLU A C 1
ATOM 667 O O . GLU A 1 89 ? -13.713 1.979 18.731 1.00 63.50 89 GLU A O 1
ATOM 672 N N . HIS A 1 90 ? -11.631 2.279 17.981 1.00 55.03 90 HIS A N 1
ATOM 673 C CA . HIS A 1 90 ? -10.996 1.868 19.242 1.00 55.03 90 HIS A CA 1
ATOM 674 C C . HIS A 1 90 ? -11.302 2.799 20.428 1.00 55.03 90 HIS A C 1
ATOM 676 O O . HIS A 1 90 ? -11.117 2.416 21.589 1.00 55.03 90 HIS A O 1
ATOM 682 N N . LYS A 1 91 ? -11.810 4.010 20.166 1.00 54.12 91 LYS A N 1
ATOM 683 C CA . LYS A 1 91 ? -12.126 4.994 21.206 1.00 54.12 91 LYS A CA 1
ATOM 684 C C . LYS A 1 91 ? -13.378 4.630 22.023 1.00 54.12 91 LYS A C 1
ATOM 686 O O . LYS A 1 91 ? -13.430 4.973 23.198 1.00 54.12 91 LYS A O 1
ATOM 691 N N . HIS A 1 92 ? -14.3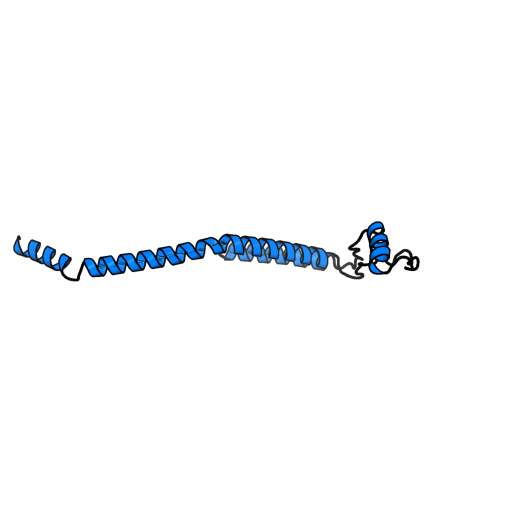25 3.858 21.477 1.00 51.59 92 HIS A N 1
ATOM 692 C CA . HIS A 1 92 ? -15.566 3.490 22.187 1.00 51.59 92 HIS A CA 1
ATOM 693 C C . HIS A 1 92 ? -15.481 2.207 23.026 1.00 51.59 92 HIS A C 1
ATOM 695 O O . HIS A 1 92 ? -16.288 2.001 23.937 1.00 51.59 92 HIS A O 1
ATOM 701 N N . ARG A 1 93 ? -14.484 1.342 22.796 1.00 54.56 93 ARG A N 1
ATOM 702 C CA . ARG A 1 93 ? -14.319 0.122 23.610 1.00 54.56 93 ARG A CA 1
ATOM 703 C C . ARG A 1 93 ? -13.836 0.405 25.036 1.00 54.56 93 ARG A C 1
ATOM 705 O O . ARG A 1 93 ? -14.118 -0.394 25.927 1.00 54.56 93 ARG A O 1
ATOM 712 N N . SER A 1 94 ? -13.173 1.538 25.273 1.00 50.56 94 SER A N 1
ATOM 713 C CA . SER A 1 94 ? -12.773 1.955 26.625 1.00 50.56 94 SER A CA 1
ATOM 714 C C . SER A 1 94 ? -13.980 2.370 27.478 1.00 50.56 94 SER A C 1
ATOM 716 O O . SER A 1 94 ? -14.019 2.082 28.674 1.00 50.56 94 SER A O 1
ATOM 718 N N . GLU A 1 95 ? -15.004 2.965 26.862 1.00 53.16 95 GLU A N 1
ATOM 719 C CA . GLU A 1 95 ? -16.223 3.399 27.547 1.00 53.16 95 GLU A CA 1
ATOM 720 C C . GLU A 1 95 ? -17.159 2.222 27.834 1.00 53.16 95 GLU A C 1
ATOM 722 O O . GLU A 1 95 ? -17.674 2.111 28.943 1.00 53.16 95 GLU A O 1
ATOM 727 N N . ALA A 1 96 ? -17.305 1.274 26.901 1.00 54.38 96 ALA A N 1
ATOM 728 C CA . ALA A 1 96 ? -18.121 0.077 27.120 1.00 54.38 96 ALA A CA 1
ATOM 729 C C . ALA A 1 96 ? -17.551 -0.849 28.215 1.00 54.38 96 ALA A C 1
ATOM 731 O O . ALA A 1 96 ? -18.314 -1.441 28.982 1.00 54.38 96 ALA A O 1
ATOM 732 N N . ALA A 1 97 ? -16.221 -0.961 28.322 1.00 57.28 97 ALA A N 1
ATOM 733 C CA . ALA A 1 97 ? -15.569 -1.712 29.398 1.00 57.28 97 ALA A CA 1
ATOM 734 C C . ALA A 1 97 ? -15.719 -1.009 30.759 1.00 57.28 97 ALA A C 1
ATOM 736 O O . ALA A 1 97 ? -16.009 -1.665 31.760 1.00 57.28 97 ALA A O 1
ATOM 737 N N . ARG A 1 98 ? -15.598 0.326 30.790 1.00 60.41 98 ARG A N 1
ATOM 738 C CA . ARG A 1 98 ? -15.806 1.132 32.003 1.00 60.41 98 ARG A CA 1
ATOM 739 C C . ARG A 1 98 ? -17.252 1.089 32.493 1.00 60.41 98 ARG A C 1
ATOM 741 O O . ARG A 1 98 ? -17.470 0.821 33.668 1.00 60.41 98 ARG A O 1
ATOM 748 N N . GLN A 1 99 ? -18.228 1.249 31.600 1.00 59.44 99 GLN A N 1
ATOM 749 C CA . GLN A 1 99 ? -19.648 1.195 31.961 1.00 59.44 99 GLN A CA 1
ATOM 750 C C . GLN A 1 99 ? -20.089 -0.198 32.427 1.00 59.44 99 GLN A C 1
ATOM 752 O O . GLN A 1 99 ? -20.918 -0.305 33.328 1.00 59.44 99 GLN A O 1
ATOM 757 N N . ARG A 1 100 ? -19.536 -1.282 31.858 1.00 60.31 100 ARG A N 1
ATOM 758 C CA . ARG A 1 100 ? -19.796 -2.647 32.353 1.00 60.31 100 ARG A CA 1
ATOM 759 C C . ARG A 1 100 ? -19.215 -2.865 33.749 1.00 60.31 100 ARG A C 1
ATOM 761 O O . ARG A 1 100 ? -19.919 -3.390 34.603 1.00 60.31 100 ARG A O 1
ATOM 768 N N . ALA A 1 101 ? -17.985 -2.411 33.996 1.00 70.00 101 ALA A N 1
ATOM 769 C CA . ALA A 1 101 ? -17.355 -2.513 35.312 1.00 70.00 101 ALA A CA 1
ATOM 770 C C . ALA A 1 101 ? -18.071 -1.663 36.381 1.00 70.00 101 ALA A C 1
ATOM 772 O O . ALA A 1 101 ? -18.195 -2.092 37.527 1.00 70.00 101 ALA A O 1
ATOM 773 N N . GLU A 1 102 ? -18.579 -0.479 36.020 1.00 74.50 102 GLU A N 1
ATOM 774 C CA . GLU A 1 102 ? -19.380 0.356 36.925 1.00 74.50 102 GLU A CA 1
ATOM 775 C C . GLU A 1 102 ? -20.740 -0.260 37.249 1.00 74.50 102 GLU A C 1
ATOM 777 O O . GLU A 1 102 ? -21.110 -0.296 38.422 1.00 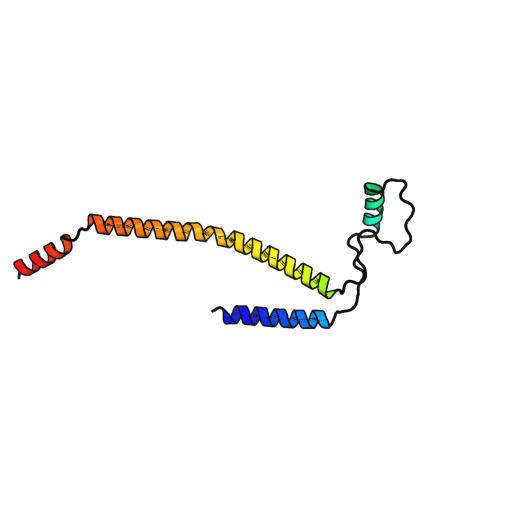74.50 102 GLU A O 1
ATOM 782 N N . LYS A 1 103 ? -21.460 -0.800 36.255 1.00 68.50 103 LYS A N 1
ATOM 783 C CA . LYS A 1 103 ? -22.729 -1.507 36.494 1.00 68.50 103 LYS A CA 1
ATOM 784 C C . LYS A 1 103 ? -22.544 -2.704 37.416 1.00 68.50 103 LYS A C 1
ATOM 786 O O . LYS A 1 103 ? -23.283 -2.846 38.380 1.00 68.50 103 LYS A O 1
ATOM 791 N N . GLU A 1 104 ? -21.512 -3.507 37.179 1.00 73.00 104 GLU A N 1
ATOM 792 C CA . GLU A 1 104 ? -21.234 -4.688 37.997 1.00 73.00 104 GLU A CA 1
ATOM 793 C C . GLU A 1 104 ? -20.819 -4.312 39.433 1.00 73.00 104 GLU A C 1
ATOM 795 O O . GLU A 1 104 ? -21.168 -4.993 40.397 1.00 73.00 104 GLU A O 1
ATOM 800 N N . ARG A 1 105 ? -20.112 -3.187 39.612 1.00 77.06 105 ARG A N 1
ATOM 801 C CA . ARG A 1 105 ? -19.790 -2.645 40.939 1.00 77.06 105 ARG A CA 1
ATOM 802 C C . ARG A 1 105 ? -21.039 -2.141 41.666 1.00 77.06 105 ARG A C 1
ATOM 804 O O . ARG A 1 105 ? -21.174 -2.416 42.857 1.00 77.06 105 ARG A O 1
ATOM 811 N N . LEU A 1 106 ? -21.926 -1.434 40.967 1.00 73.62 106 LEU A N 1
ATOM 812 C CA . LEU A 1 106 ? -23.191 -0.930 41.510 1.00 73.62 106 LEU A CA 1
ATOM 813 C C . LEU A 1 106 ? -24.138 -2.074 41.887 1.00 73.62 106 LEU A C 1
ATOM 815 O O . LEU A 1 106 ? -24.695 -2.057 42.977 1.00 73.62 106 LEU A O 1
ATOM 819 N N . GLU A 1 107 ? -24.260 -3.108 41.054 1.00 73.06 107 GLU A N 1
ATOM 820 C CA . GLU A 1 107 ? -25.071 -4.297 41.351 1.00 73.06 107 GLU A CA 1
ATOM 821 C C . GLU A 1 107 ? -24.552 -5.057 42.576 1.00 73.06 107 GLU A C 1
ATOM 823 O O . GLU A 1 107 ? -25.337 -5.472 43.423 1.00 73.06 107 GLU A O 1
ATOM 828 N N . ARG A 1 108 ? -23.228 -5.186 42.735 1.00 74.75 108 ARG A N 1
ATOM 829 C CA . ARG A 1 108 ? -22.629 -5.802 43.932 1.00 74.75 108 ARG A CA 1
ATOM 830 C C . ARG A 1 108 ? -22.818 -4.959 45.193 1.00 74.75 108 ARG A C 1
ATOM 832 O O . ARG A 1 108 ? -22.892 -5.520 46.283 1.00 74.75 108 ARG A O 1
ATOM 839 N N . GLN A 1 109 ? -22.865 -3.633 45.063 1.00 75.62 109 GLN A N 1
ATOM 840 C CA . GLN A 1 109 ? -23.164 -2.730 46.178 1.00 75.62 109 GLN A CA 1
ATOM 841 C C . GLN A 1 109 ? -24.641 -2.819 46.570 1.00 75.62 109 GLN A C 1
ATOM 843 O O . GLN A 1 109 ? -24.922 -3.038 47.741 1.00 75.62 109 GLN A O 1
ATOM 848 N N . LEU A 1 110 ? -25.556 -2.811 45.598 1.00 69.31 110 LEU A N 1
ATOM 849 C CA . LEU A 1 110 ? -26.985 -3.059 45.806 1.00 69.31 110 LEU A CA 1
ATOM 850 C C . LEU A 1 110 ? -27.257 -4.440 46.411 1.00 69.31 110 LEU A C 1
ATOM 852 O O . LEU A 1 110 ? -28.095 -4.558 47.293 1.00 69.31 110 LEU A O 1
ATOM 856 N N . ALA A 1 111 ? -26.541 -5.480 45.984 1.00 67.19 111 ALA A N 1
ATOM 857 C CA . ALA A 1 111 ? -26.670 -6.821 46.555 1.00 67.19 111 ALA A CA 1
ATOM 858 C C . ALA A 1 111 ? -26.138 -6.903 47.997 1.00 67.19 111 ALA A C 1
ATOM 860 O O . ALA A 1 111 ? -26.667 -7.662 48.806 1.00 67.19 111 ALA A O 1
ATOM 861 N N . LYS A 1 112 ? -25.106 -6.118 48.336 1.00 70.88 112 LYS A N 1
ATOM 862 C CA . LYS A 1 112 ? -24.594 -6.008 49.710 1.00 70.88 112 LYS A CA 1
ATOM 863 C C . LYS A 1 112 ? -25.494 -5.170 50.613 1.00 70.88 112 LYS A C 1
ATOM 865 O O . LYS A 1 112 ? -25.630 -5.521 51.778 1.00 70.88 112 LYS A O 1
ATOM 870 N N . GLU A 1 113 ? -26.085 -4.097 50.094 1.00 66.69 113 GLU A N 1
ATOM 871 C CA . GLU A 1 113 ? -27.028 -3.254 50.837 1.00 66.69 113 GLU A CA 1
ATOM 872 C C . GLU A 1 113 ? -28.389 -3.928 51.016 1.00 66.69 113 GLU A C 1
ATOM 874 O O . GLU A 1 113 ? -28.979 -3.792 52.081 1.00 66.69 113 GLU A O 1
ATOM 879 N N . ARG A 1 114 ? -28.866 -4.700 50.028 1.00 60.09 114 ARG A N 1
ATOM 880 C CA . ARG A 1 114 ? -30.161 -5.397 50.119 1.00 60.09 114 ARG A CA 1
ATOM 881 C C . ARG A 1 114 ? -30.163 -6.597 51.059 1.00 60.09 114 ARG A C 1
ATOM 883 O O . ARG A 1 114 ? -31.232 -6.973 51.517 1.00 60.09 114 ARG A O 1
ATOM 890 N N . GLY A 1 115 ? -29.000 -7.176 51.368 1.00 51.47 115 GLY A N 1
ATOM 891 C CA . GLY A 1 115 ? -28.879 -8.304 52.296 1.00 51.47 115 GLY A CA 1
ATOM 892 C C . GLY A 1 115 ? -29.736 -9.538 51.926 1.00 51.47 115 GLY A C 1
ATOM 893 O O . GLY A 1 115 ? -30.600 -9.498 51.055 1.00 51.47 115 GLY A O 1
ATOM 894 N N . PRO A 1 116 ? -29.506 -10.693 52.564 1.00 57.34 116 PRO A N 1
ATOM 895 C CA . PRO A 1 116 ? -30.340 -11.882 52.370 1.00 57.34 116 PRO A CA 1
ATOM 896 C C . PRO A 1 116 ? -31.690 -11.835 53.116 1.00 57.34 116 PRO A C 1
ATOM 898 O O . PRO A 1 116 ? -32.439 -12.796 53.035 1.00 57.34 116 PRO A O 1
ATOM 901 N N . THR A 1 117 ? -32.014 -10.755 53.836 1.00 54.94 117 THR A N 1
ATOM 902 C CA . THR A 1 117 ? -33.078 -10.774 54.862 1.00 54.94 117 THR A CA 1
ATOM 903 C C . THR A 1 117 ? -34.331 -9.968 54.491 1.00 54.94 117 THR A C 1
ATOM 905 O O . THR A 1 117 ? -35.410 -10.269 54.984 1.00 54.94 117 THR A O 1
ATOM 908 N N . GLU A 1 118 ? -34.247 -8.984 53.586 1.00 57.41 118 GLU A N 1
ATOM 909 C CA . GLU A 1 118 ? -35.367 -8.049 53.361 1.00 57.41 118 GLU A CA 1
ATOM 910 C C . GLU A 1 118 ? -36.553 -8.679 52.598 1.00 57.41 118 GLU A C 1
ATOM 912 O O . GLU A 1 118 ? -37.706 -8.339 52.847 1.00 57.41 118 GLU A O 1
ATOM 917 N N . GLN A 1 119 ? -36.299 -9.633 51.691 1.00 58.69 119 GLN A N 1
ATOM 918 C CA . GLN A 1 119 ? -37.372 -10.368 50.998 1.00 58.69 119 GLN A CA 1
ATOM 919 C C . GLN A 1 119 ? -38.030 -11.426 51.895 1.00 58.69 119 GLN A C 1
ATOM 921 O O . GLN A 1 119 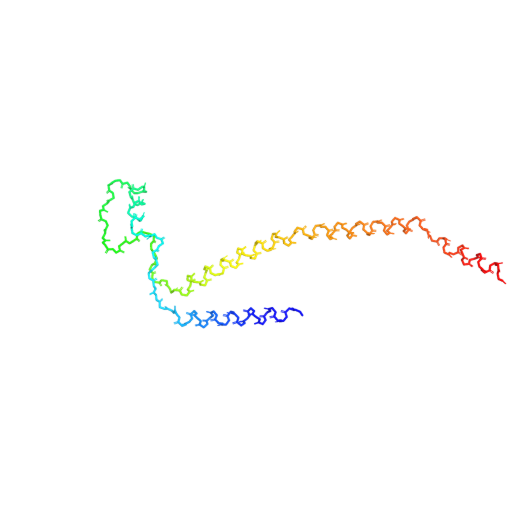? -39.246 -11.608 51.820 1.00 58.69 119 GLN A O 1
ATOM 926 N N . ASP A 1 120 ? -37.247 -12.074 52.762 1.00 59.53 120 ASP A N 1
ATOM 927 C CA . ASP A 1 120 ? -37.746 -13.073 53.711 1.00 59.53 120 ASP A CA 1
ATOM 928 C C . ASP A 1 120 ? -38.592 -12.423 54.816 1.00 59.53 120 ASP A C 1
ATOM 930 O O . ASP A 1 120 ? -39.639 -12.961 55.175 1.00 59.53 120 ASP A O 1
ATOM 934 N N . ASP A 1 121 ? -38.224 -11.226 55.287 1.00 61.00 121 ASP A N 1
ATOM 935 C CA . ASP A 1 121 ? -39.018 -10.481 56.273 1.00 61.00 121 ASP A CA 1
ATOM 936 C C . ASP A 1 121 ? -40.369 -10.014 55.702 1.00 61.00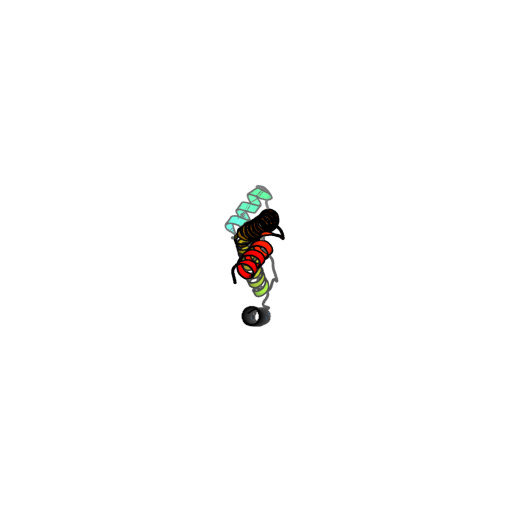 121 ASP A C 1
ATOM 938 O O . ASP A 1 121 ? -41.378 -10.027 56.409 1.00 61.00 121 ASP A O 1
ATOM 942 N N . VAL A 1 122 ? -40.441 -9.651 54.414 1.00 65.69 122 VAL A N 1
ATOM 943 C CA . VAL A 1 122 ? -41.715 -9.280 53.770 1.00 65.69 122 VAL A CA 1
ATOM 944 C C . VAL A 1 122 ? -42.609 -10.504 53.554 1.00 65.69 122 VAL A C 1
ATOM 946 O O . VAL A 1 122 ? -43.811 -10.416 53.810 1.00 65.69 122 VAL A O 1
ATOM 949 N N . LEU A 1 123 ? -42.054 -11.655 53.148 1.00 62.47 123 LEU A N 1
ATOM 950 C CA . LEU A 1 123 ? -42.823 -12.905 53.062 1.00 62.47 123 LEU A CA 1
ATOM 951 C C . LEU A 1 123 ? -43.345 -13.335 54.441 1.00 62.47 123 LEU A C 1
ATOM 953 O O . LEU A 1 123 ? -44.521 -13.668 54.573 1.00 62.47 123 LEU A O 1
ATOM 957 N N . ALA A 1 124 ? -42.508 -13.239 55.477 1.00 68.69 124 ALA A N 1
ATOM 958 C CA . ALA A 1 124 ? -42.880 -13.567 56.850 1.00 68.69 124 ALA A CA 1
ATOM 959 C C . ALA A 1 124 ? -43.941 -12.613 57.428 1.00 68.69 124 ALA A C 1
ATOM 961 O O . ALA A 1 124 ? -44.778 -13.028 58.231 1.00 68.69 124 ALA A O 1
ATOM 962 N N . LEU A 1 125 ? -43.941 -11.337 57.025 1.00 70.06 125 LEU A N 1
ATOM 963 C CA . LEU A 1 125 ? -44.976 -10.372 57.408 1.00 70.06 125 LEU A CA 1
ATOM 964 C C . LEU A 1 125 ? -46.306 -10.617 56.688 1.00 70.06 125 LEU A C 1
ATOM 966 O O . LEU A 1 125 ? -47.355 -10.431 57.301 1.00 70.06 125 LEU A O 1
ATOM 970 N N . VAL A 1 126 ? -46.282 -11.046 55.423 1.00 72.38 126 VAL A N 1
ATOM 971 C CA . VAL A 1 126 ? -47.499 -11.413 54.679 1.00 72.38 126 VAL A CA 1
ATOM 972 C C . VAL A 1 126 ? -48.098 -12.705 55.237 1.00 72.38 126 VAL A C 1
ATOM 974 O O . VAL A 1 126 ? -49.295 -12.748 55.501 1.00 72.38 126 VAL A O 1
ATOM 977 N N . GLU A 1 127 ? -47.279 -13.720 55.515 1.00 73.38 127 GLU A N 1
ATOM 978 C CA . GLU A 1 127 ? -47.732 -14.997 56.085 1.00 73.38 127 GLU A CA 1
ATOM 979 C C . GLU A 1 127 ? -48.215 -14.869 57.540 1.00 73.38 127 GLU A C 1
ATOM 981 O O . GLU A 1 127 ? -49.106 -15.592 57.963 1.00 73.38 127 GLU A O 1
ATOM 986 N N . ARG A 1 128 ? -47.692 -13.902 58.309 1.00 67.56 128 ARG A N 1
ATOM 987 C CA . ARG A 1 128 ? -48.190 -13.573 59.658 1.00 67.56 128 ARG A CA 1
ATOM 988 C C . ARG A 1 128 ? -49.512 -12.791 59.647 1.00 67.56 128 ARG A C 1
ATOM 990 O O . ARG A 1 128 ? -50.205 -12.773 60.663 1.00 67.56 128 ARG A O 1
ATOM 997 N N . ASN A 1 129 ? -49.819 -12.087 58.558 1.00 60.19 129 ASN A N 1
ATOM 998 C CA . ASN A 1 129 ? -50.982 -11.197 58.439 1.00 60.19 129 ASN A CA 1
ATOM 999 C C . ASN A 1 129 ? -52.093 -11.779 57.544 1.00 60.19 129 ASN A C 1
ATOM 1001 O O . ASN A 1 129 ? -53.032 -11.067 57.187 1.00 60.19 129 ASN A O 1
ATOM 1005 N N . THR A 1 130 ? -51.973 -13.058 57.180 1.00 48.81 130 THR A N 1
ATOM 1006 C CA . THR A 1 130 ? -53.006 -13.860 56.510 1.00 48.81 130 THR A CA 1
ATOM 1007 C C . THR A 1 130 ? -53.393 -15.016 57.423 1.00 48.81 130 THR A C 1
ATOM 1009 O O . THR A 1 130 ? -54.595 -15.355 57.459 1.00 48.81 130 THR A O 1
#

Organism: NCBI:txid935700

Foldseek 3Di:
DCPVVVVVVVVVVVVLVVVCVVQQDKDKDAPDDQVVQVVVCCVPVHPPPPDDDVPPRPRIDTGGGPSVVVVVVVVVVVVVVVVVVCVVVVVCVVVVVVVVVVVVVVVVVVDVVCDPPPVVVVVVVVVVVD

Secondary structure (DSSP, 8-state):
--HHHHHHHHHHHHHHHHHHHHT--EEEEESS-HHHHHHHHHHHT-TT-----TT--TTEEEEEEHHHHHHHHHHHHHHHHHHHHHHHHHHHHHHHHHHHHHHHHHHHHHHHHHTTTHHHHHHHHHHH--

InterPro domains:
  IPR010445 Lipopolysaccharide assembly protein A domain [PF06305] (64-111)

pLDDT: mean 73.4, std 10.78, range [48.81, 90.75]